Protein AF-A0A2N2BYL5-F1 (afdb_monomer_lite)

Secondary structure (DSSP, 8-state):
--------EEEEETT-HHHHHHHHHTTEEEEEEEE-SSTT-EEEEEEEPP-

pLDDT: mean 87.88, std 11.76, range [57.5, 98.19]

Radius of gyration: 12.57 Å; chains: 1; bounding box: 37×18×32 Å

Sequence (51 aa):
KERGVGVFTLEVDSENTSAIGLYEGFGFVAVGRRKGFYENEQSLIMKLKCL

Structure (mmCIF, N/CA/C/O backbone):
data_AF-A0A2N2BYL5-F1
#
_entry.id   AF-A0A2N2BYL5-F1
#
loop_
_atom_site.group_PDB
_atom_site.id
_atom_site.type_symbol
_atom_site.label_atom_id
_atom_site.label_alt_id
_atom_site.label_comp_id
_atom_site.label_asym_id
_atom_site.label_entity_id
_atom_site.label_seq_id
_atom_site.pdbx_PDB_ins_code
_atom_site.Cartn_x
_atom_site.Cartn_y
_atom_site.Cartn_z
_atom_site.occupancy
_atom_site.B_iso_or_equiv
_atom_site.auth_seq_id
_atom_site.auth_comp_id
_atom_site.auth_asym_id
_atom_site.auth_atom_id
_atom_site.pdbx_PDB_model_num
ATOM 1 N N . LYS A 1 1 ? -27.661 12.121 3.868 1.00 57.50 1 LYS A N 1
ATOM 2 C CA . LYS A 1 1 ? -27.385 10.683 4.111 1.00 57.50 1 LYS A CA 1
ATOM 3 C C . LYS A 1 1 ? -25.930 10.435 3.759 1.00 57.50 1 LYS A C 1
ATOM 5 O O . LYS A 1 1 ? -25.604 10.494 2.580 1.00 57.50 1 LYS A O 1
ATOM 10 N N . GLU A 1 2 ? -25.076 10.223 4.751 1.00 64.88 2 GLU A N 1
ATOM 11 C CA . GLU A 1 2 ? -23.712 9.749 4.511 1.00 64.88 2 GLU A CA 1
ATOM 12 C C . GLU A 1 2 ? -23.771 8.281 4.072 1.00 64.88 2 GLU A C 1
ATOM 14 O O . GLU A 1 2 ? -24.553 7.496 4.612 1.00 64.88 2 GLU A O 1
ATOM 19 N N . ARG A 1 3 ? -23.005 7.919 3.039 1.00 68.06 3 ARG A N 1
ATOM 20 C CA . ARG A 1 3 ? -22.815 6.521 2.643 1.00 68.06 3 ARG A CA 1
ATOM 21 C C . ARG A 1 3 ? -21.600 6.018 3.415 1.00 68.06 3 ARG A C 1
ATOM 23 O O . ARG A 1 3 ? -20.504 6.517 3.188 1.00 68.06 3 ARG A O 1
ATOM 30 N N . GLY A 1 4 ? -21.797 5.076 4.335 1.00 78.94 4 GLY A N 1
ATOM 31 C CA . GLY A 1 4 ? -20.684 4.441 5.039 1.00 78.94 4 GLY A CA 1
ATOM 32 C C . GLY A 1 4 ? -19.774 3.729 4.039 1.00 78.94 4 GLY A C 1
ATOM 33 O O . GLY A 1 4 ? -20.254 2.950 3.213 1.00 78.94 4 GLY A O 1
ATOM 34 N N . VAL A 1 5 ? -18.475 4.012 4.084 1.00 78.38 5 VAL A N 1
ATOM 35 C CA . VAL A 1 5 ? -17.488 3.294 3.274 1.00 78.38 5 VAL A CA 1
ATOM 36 C C . VAL A 1 5 ? -17.088 2.028 4.024 1.00 78.38 5 VAL A C 1
ATOM 38 O O . VAL A 1 5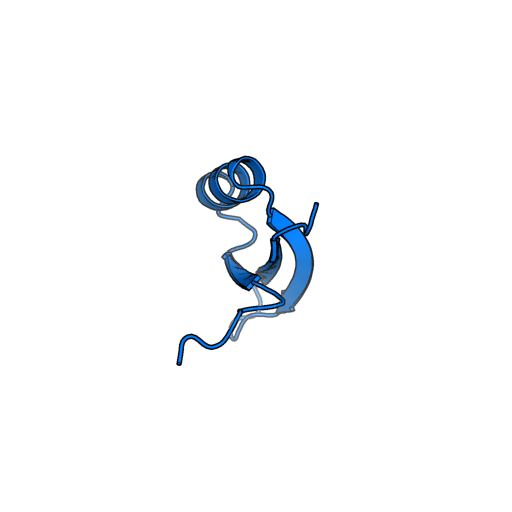 ? -16.537 2.104 5.116 1.00 78.38 5 VAL A O 1
ATOM 41 N N . GLY A 1 6 ? -17.381 0.862 3.444 1.00 83.06 6 GLY A N 1
ATOM 42 C CA . GLY A 1 6 ? -17.045 -0.431 4.050 1.00 83.06 6 GLY A CA 1
ATOM 43 C C . GLY A 1 6 ? -15.611 -0.896 3.784 1.00 83.06 6 GLY A C 1
ATOM 44 O O . GLY A 1 6 ? -15.109 -1.756 4.498 1.00 83.06 6 GLY A O 1
ATOM 45 N N . VAL A 1 7 ? -14.953 -0.359 2.751 1.00 87.75 7 VAL A N 1
ATOM 46 C CA . VAL A 1 7 ? -13.592 -0.738 2.348 1.00 87.75 7 VAL A CA 1
ATOM 47 C C . VAL A 1 7 ? -12.884 0.456 1.714 1.00 87.75 7 VAL A C 1
ATOM 49 O O . VAL A 1 7 ? -13.439 1.093 0.822 1.00 87.75 7 VAL A O 1
ATOM 52 N N . PHE A 1 8 ? -11.635 0.694 2.119 1.00 93.19 8 PHE A N 1
ATOM 53 C CA . PHE A 1 8 ? -10.730 1.639 1.466 1.00 93.19 8 PHE A CA 1
ATOM 54 C C . PHE A 1 8 ? -9.547 0.897 0.846 1.00 93.19 8 PHE A C 1
ATOM 56 O O . PHE A 1 8 ? -8.876 0.114 1.523 1.00 93.19 8 PHE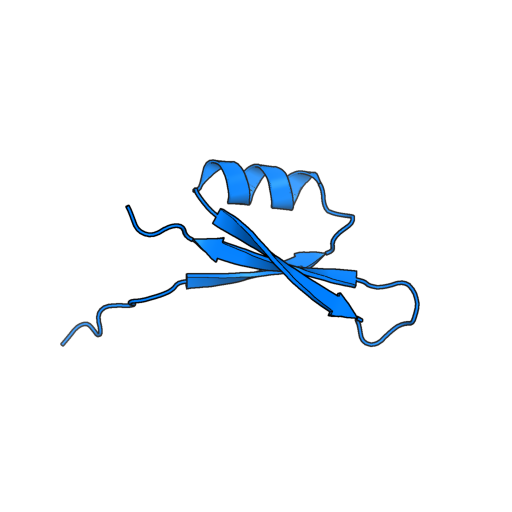 A O 1
ATOM 63 N N . THR A 1 9 ? -9.286 1.162 -0.433 1.00 95.12 9 THR A N 1
ATOM 64 C CA . THR A 1 9 ? -8.120 0.661 -1.170 1.00 95.12 9 THR A CA 1
ATOM 65 C C . THR A 1 9 ? -7.408 1.800 -1.885 1.00 95.12 9 THR A C 1
ATOM 67 O O . THR A 1 9 ? -8.059 2.750 -2.315 1.00 95.12 9 THR A O 1
ATOM 70 N N . LEU A 1 10 ? -6.093 1.680 -2.050 1.00 95.56 10 LEU A N 1
ATOM 71 C CA . LEU A 1 10 ? -5.263 2.591 -2.839 1.00 95.56 10 LEU A CA 1
ATOM 72 C C . LEU A 1 10 ? -4.257 1.808 -3.685 1.00 95.56 10 LEU A C 1
ATOM 74 O O . LEU A 1 10 ? -3.956 0.654 -3.380 1.00 95.56 10 LEU A O 1
ATOM 78 N N . GLU A 1 11 ? -3.741 2.447 -4.731 1.00 95.81 11 GLU A N 1
ATOM 79 C CA . GLU A 1 11 ? -2.609 1.955 -5.517 1.00 95.81 11 GLU A CA 1
ATOM 80 C C . GLU A 1 11 ? -1.403 2.870 -5.270 1.00 95.81 11 GLU A C 1
ATOM 82 O O . GLU A 1 11 ? -1.548 4.092 -5.226 1.00 95.81 11 GLU A O 1
ATOM 87 N N . VAL A 1 12 ? -0.221 2.287 -5.089 1.00 94.31 12 VAL A N 1
ATOM 88 C CA . VAL A 1 12 ? 1.048 3.009 -4.915 1.00 94.31 12 VAL A CA 1
ATOM 89 C C . VAL A 1 12 ? 2.121 2.346 -5.766 1.00 94.31 12 VAL A C 1
ATOM 91 O O . VAL A 1 12 ? 2.081 1.135 -5.963 1.00 94.31 12 VAL A O 1
ATOM 94 N N . ASP A 1 13 ? 3.076 3.111 -6.285 1.00 93.12 13 ASP A N 1
ATOM 95 C CA . ASP A 1 13 ? 4.246 2.524 -6.940 1.00 93.12 13 ASP A CA 1
ATOM 96 C C . ASP A 1 13 ? 4.999 1.602 -5.962 1.00 93.12 13 ASP A C 1
ATOM 98 O O . ASP A 1 13 ? 5.229 1.963 -4.806 1.00 93.12 13 ASP A O 1
ATOM 102 N N . SER A 1 14 ? 5.353 0.396 -6.412 1.00 92.88 14 SER A N 1
ATOM 103 C CA . SER A 1 14 ? 5.995 -0.617 -5.573 1.00 92.88 14 SER A CA 1
ATOM 104 C C . SER A 1 14 ? 7.398 -0.242 -5.092 1.00 92.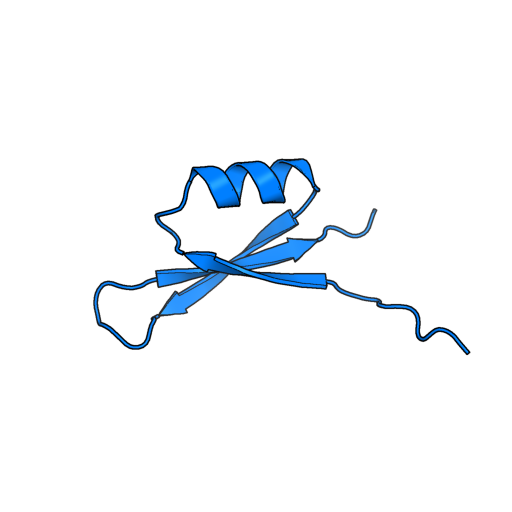88 14 SER A C 1
ATOM 106 O O . SER A 1 14 ? 7.846 -0.783 -4.081 1.00 92.88 14 SER A O 1
ATOM 108 N N . GLU A 1 15 ? 8.071 0.687 -5.773 1.00 92.94 15 GLU A N 1
ATOM 109 C CA . GLU A 1 15 ? 9.385 1.202 -5.389 1.00 92.94 15 GLU A CA 1
ATOM 110 C C . GLU A 1 15 ? 9.284 2.447 -4.493 1.00 92.94 15 GLU A C 1
ATOM 112 O O . GLU A 1 15 ? 10.273 2.864 -3.885 1.00 92.94 15 GLU A O 1
ATOM 117 N N . ASN A 1 16 ? 8.085 3.020 -4.321 1.00 95.00 16 ASN A N 1
ATOM 118 C CA . ASN A 1 16 ? 7.863 4.167 -3.442 1.00 95.00 16 ASN A CA 1
ATOM 119 C C . ASN A 1 16 ? 7.746 3.743 -1.968 1.00 95.00 16 ASN A C 1
ATOM 121 O O . ASN A 1 16 ? 6.688 3.817 -1.336 1.00 95.00 16 ASN A O 1
ATOM 125 N N . THR A 1 17 ? 8.875 3.315 -1.407 1.00 96.38 17 THR A N 1
ATOM 126 C CA . THR A 1 17 ? 9.002 2.837 -0.020 1.00 96.38 17 THR A CA 1
ATOM 127 C C . THR A 1 17 ? 8.528 3.856 1.019 1.00 96.38 17 THR A C 1
ATOM 129 O O . THR A 1 17 ? 7.963 3.468 2.040 1.00 96.38 17 THR A O 1
ATOM 132 N N . SER A 1 18 ? 8.689 5.157 0.751 1.00 97.88 18 SER A N 1
ATOM 133 C CA . SER A 1 18 ? 8.226 6.227 1.643 1.00 97.88 18 SER A CA 1
ATOM 134 C C . SER A 1 18 ? 6.700 6.265 1.752 1.00 97.88 18 SER A C 1
ATOM 136 O O . SER A 1 18 ? 6.162 6.272 2.861 1.00 97.88 18 SER A O 1
ATOM 138 N N . ALA A 1 19 ? 5.995 6.240 0.618 1.00 97.50 19 ALA A N 1
ATOM 139 C CA . ALA A 1 19 ? 4.537 6.225 0.606 1.00 97.50 19 ALA A CA 1
ATOM 140 C C . ALA A 1 19 ? 3.984 4.915 1.184 1.00 97.50 19 ALA A C 1
ATOM 142 O O . ALA A 1 19 ? 3.039 4.948 1.968 1.00 97.50 19 ALA A O 1
ATOM 143 N N . ILE A 1 20 ? 4.613 3.778 0.867 1.00 97.69 20 ILE A N 1
ATOM 144 C CA . ILE A 1 20 ? 4.243 2.474 1.435 1.00 97.69 20 ILE A CA 1
ATOM 145 C C . ILE A 1 20 ? 4.298 2.528 2.967 1.00 97.69 20 ILE A C 1
ATOM 147 O O . ILE A 1 20 ? 3.292 2.240 3.612 1.00 97.69 20 ILE A O 1
ATOM 151 N N . GLY A 1 21 ? 5.415 2.980 3.547 1.00 97.88 21 GLY A N 1
ATOM 152 C CA . GLY A 1 21 ? 5.557 3.083 5.003 1.00 97.88 21 GLY A CA 1
ATOM 153 C C . GLY A 1 21 ? 4.555 4.050 5.644 1.00 97.88 21 GLY A C 1
ATOM 154 O O . GLY A 1 21 ? 4.011 3.765 6.711 1.00 97.88 21 GLY A O 1
ATOM 155 N N . LEU A 1 22 ? 4.245 5.167 4.976 1.00 98.19 22 LEU A N 1
ATOM 156 C CA . LEU A 1 22 ? 3.198 6.093 5.419 1.00 98.19 22 LEU A CA 1
ATOM 157 C C . LEU A 1 22 ? 1.827 5.400 5.489 1.00 98.19 22 LEU A C 1
ATOM 159 O O . LEU A 1 22 ? 1.116 5.531 6.485 1.00 98.19 22 LEU A O 1
ATOM 163 N N . TYR A 1 23 ? 1.450 4.655 4.448 1.00 97.50 23 TYR A N 1
ATOM 164 C CA . TYR A 1 23 ? 0.158 3.972 4.397 1.00 97.50 23 TYR A CA 1
ATOM 165 C C . TYR A 1 23 ? 0.076 2.805 5.383 1.00 97.50 23 TYR A C 1
ATOM 167 O O . TYR A 1 23 ? -0.961 2.626 6.024 1.00 97.50 23 TYR A O 1
ATOM 175 N N . GLU A 1 24 ? 1.161 2.055 5.571 1.00 97.12 24 GLU A N 1
ATOM 176 C CA . GLU A 1 24 ? 1.254 1.037 6.623 1.00 97.12 24 GLU A CA 1
ATOM 177 C C . GLU A 1 24 ? 1.046 1.644 8.016 1.00 97.12 24 GLU A C 1
ATOM 179 O O . GLU A 1 24 ? 0.294 1.089 8.819 1.00 97.12 24 GLU A O 1
ATOM 184 N N . GLY A 1 25 ? 1.615 2.827 8.277 1.00 96.81 25 GLY A N 1
ATOM 185 C CA . GLY A 1 25 ? 1.388 3.585 9.511 1.00 96.81 25 GLY A CA 1
ATOM 186 C C . GLY A 1 25 ? -0.078 3.978 9.737 1.00 96.81 25 GLY A C 1
ATOM 187 O O . GLY A 1 25 ? -0.530 4.042 10.879 1.00 96.81 25 GLY A O 1
ATOM 188 N N . PHE A 1 26 ? -0.849 4.165 8.662 1.00 95.69 26 PHE A N 1
ATOM 189 C CA . PHE A 1 26 ? -2.300 4.378 8.717 1.00 95.69 26 PHE A CA 1
ATOM 190 C C . PHE A 1 26 ? -3.123 3.080 8.753 1.00 95.69 26 PHE A C 1
ATOM 192 O O . PHE A 1 26 ? -4.350 3.134 8.712 1.00 95.69 26 PHE A O 1
ATOM 199 N N . GLY A 1 27 ? -2.481 1.912 8.846 1.00 95.75 27 GLY A N 1
A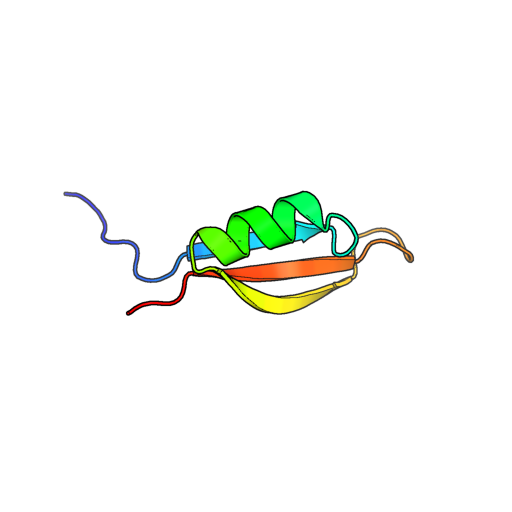TOM 200 C CA . GLY A 1 27 ? -3.150 0.614 8.949 1.00 95.75 27 GLY A CA 1
ATOM 201 C C . GLY A 1 27 ? -3.502 -0.031 7.608 1.00 95.75 27 GLY A C 1
ATOM 202 O O . GLY A 1 27 ? -4.248 -1.016 7.577 1.00 95.75 27 GLY A O 1
ATOM 203 N N . PHE A 1 28 ? -2.986 0.491 6.493 1.00 97.06 28 PHE A N 1
ATOM 204 C CA . PHE A 1 28 ? -3.086 -0.195 5.210 1.00 97.06 28 PHE A CA 1
ATOM 205 C C . PHE A 1 28 ? -2.142 -1.395 5.157 1.00 97.06 28 PHE A C 1
ATOM 207 O O . PHE A 1 28 ? -1.081 -1.415 5.773 1.00 97.06 28 PHE A O 1
ATOM 214 N N . VAL A 1 29 ? -2.522 -2.401 4.377 1.00 96.94 29 VAL A N 1
ATOM 215 C CA . VAL A 1 29 ? -1.673 -3.552 4.061 1.00 96.94 29 VAL A CA 1
ATOM 216 C C . VAL A 1 29 ? -1.696 -3.836 2.572 1.00 96.94 29 VAL A C 1
ATOM 218 O O . VAL A 1 29 ? -2.738 -3.698 1.932 1.00 96.94 29 VAL A O 1
ATOM 221 N N . ALA A 1 30 ? -0.559 -4.254 2.019 1.00 96.00 30 ALA A N 1
ATOM 222 C CA . ALA A 1 30 ? -0.489 -4.710 0.638 1.00 96.00 30 ALA A CA 1
ATOM 223 C C . ALA A 1 30 ? -1.333 -5.983 0.452 1.00 96.00 30 ALA A C 1
ATOM 225 O O . ALA A 1 30 ? -1.191 -6.954 1.194 1.00 96.00 30 ALA A O 1
ATOM 226 N N . VAL A 1 31 ? -2.214 -5.973 -0.547 1.00 96.50 31 VAL A N 1
ATOM 227 C CA . VAL A 1 31 ? -3.114 -7.089 -0.888 1.00 96.50 31 VAL A CA 1
ATOM 228 C C . VAL A 1 31 ? -2.913 -7.604 -2.311 1.00 96.50 31 VAL A C 1
ATOM 230 O O . VAL A 1 31 ? -3.499 -8.617 -2.683 1.00 96.50 31 VAL A O 1
ATOM 233 N N . GLY A 1 32 ? -2.084 -6.941 -3.117 1.00 93.75 32 GLY A N 1
ATOM 234 C CA . GLY A 1 32 ? -1.785 -7.393 -4.469 1.00 93.75 32 GLY A CA 1
ATOM 235 C C . GLY A 1 32 ? -0.796 -6.501 -5.203 1.00 93.75 32 GLY A C 1
ATOM 236 O O . GLY A 1 32 ? -0.402 -5.441 -4.716 1.00 93.75 32 GLY A O 1
ATOM 237 N N . ARG A 1 33 ? -0.415 -6.948 -6.399 1.00 93.12 33 ARG A N 1
ATOM 238 C CA . ARG A 1 33 ? 0.382 -6.187 -7.362 1.00 93.12 33 ARG A CA 1
ATOM 239 C C . ARG A 1 33 ? -0.345 -6.129 -8.693 1.00 93.12 33 ARG A C 1
ATOM 241 O O . ARG A 1 33 ? -0.942 -7.118 -9.116 1.00 93.12 33 ARG A O 1
ATOM 248 N N . ARG A 1 34 ? -0.246 -4.992 -9.367 1.00 89.19 34 ARG A N 1
ATOM 249 C CA . ARG A 1 34 ? -0.727 -4.779 -10.726 1.00 89.19 34 ARG A CA 1
ATOM 250 C C . ARG A 1 34 ? 0.464 -4.398 -11.596 1.00 89.19 34 ARG A C 1
ATOM 252 O O . ARG A 1 34 ? 1.239 -3.522 -11.223 1.00 89.19 34 ARG A O 1
ATOM 259 N N . LYS A 1 35 ? 0.621 -5.068 -12.739 1.00 84.31 35 LYS A N 1
ATOM 260 C CA . LYS A 1 35 ? 1.577 -4.621 -13.758 1.00 84.31 35 LYS A CA 1
ATOM 261 C C . LYS A 1 35 ? 1.089 -3.286 -14.318 1.00 84.31 35 LYS A C 1
ATOM 263 O O . LYS A 1 35 ? -0.086 -3.179 -14.681 1.00 84.31 35 LYS A O 1
ATOM 268 N N . GLY A 1 36 ? 1.970 -2.294 -14.320 1.00 70.38 36 GLY A N 1
ATOM 269 C CA . GLY A 1 36 ? 1.727 -0.983 -14.901 1.00 70.38 36 GLY A CA 1
ATOM 270 C C . GLY A 1 36 ? 1.606 -1.051 -16.422 1.00 70.38 36 GLY A C 1
ATOM 271 O O . GLY A 1 36 ? 1.725 -2.113 -17.036 1.00 70.38 36 GLY A O 1
ATOM 272 N N . PHE A 1 37 ? 1.335 0.101 -17.035 1.00 69.06 37 PHE A N 1
ATOM 273 C CA . PHE A 1 37 ? 1.248 0.229 -18.493 1.00 69.06 37 PHE A CA 1
ATOM 274 C C . PHE A 1 37 ? 2.613 0.006 -19.169 1.00 69.06 37 PHE A C 1
ATOM 276 O O . PHE A 1 37 ? 2.668 -0.452 -20.309 1.00 69.06 37 PHE A O 1
ATOM 283 N N . TYR A 1 38 ? 3.705 0.267 -18.444 1.00 69.75 38 TYR A N 1
ATOM 284 C CA . TYR A 1 38 ? 5.078 0.013 -18.872 1.00 69.75 38 TYR A CA 1
ATOM 285 C C . TYR A 1 38 ? 5.660 -1.234 -18.192 1.00 69.75 38 TYR A C 1
ATOM 287 O O . TYR A 1 38 ? 5.352 -1.523 -17.038 1.00 69.75 38 TYR A O 1
ATOM 295 N N . GLU A 1 39 ? 6.536 -1.960 -18.897 1.00 66.69 39 GLU A N 1
ATOM 296 C CA . GLU A 1 39 ? 7.063 -3.273 -18.474 1.00 66.69 39 GLU A CA 1
ATOM 297 C C . GLU A 1 39 ? 7.743 -3.279 -17.095 1.00 66.69 39 GLU A C 1
ATOM 299 O O . GLU A 1 39 ? 7.718 -4.302 -16.408 1.00 66.69 39 GLU A O 1
ATOM 304 N N . ASN A 1 40 ? 8.304 -2.142 -16.678 1.00 69.19 40 ASN A N 1
ATOM 305 C CA . ASN A 1 40 ? 9.040 -2.006 -15.420 1.00 69.19 40 ASN A CA 1
ATOM 306 C C . ASN A 1 40 ? 8.205 -1.402 -14.284 1.00 69.19 40 ASN A C 1
ATOM 308 O O . ASN A 1 40 ? 8.638 -1.430 -13.136 1.00 69.19 40 ASN A O 1
ATOM 312 N N . GLU A 1 41 ? 7.010 -0.883 -14.571 1.00 75.50 41 GLU A N 1
ATOM 313 C CA . GLU A 1 41 ? 6.151 -0.298 -13.545 1.00 75.50 41 GLU A CA 1
ATOM 314 C C . GLU A 1 41 ? 5.330 -1.388 -12.852 1.00 75.50 41 GLU A C 1
ATOM 316 O O . GLU A 1 41 ? 4.635 -2.192 -13.481 1.00 75.50 41 GLU A O 1
ATOM 321 N N . GLN A 1 42 ? 5.383 -1.408 -11.524 1.00 86.25 42 GLN A N 1
ATOM 322 C CA . GLN A 1 42 ? 4.560 -2.280 -10.695 1.00 86.25 42 GLN A CA 1
ATOM 323 C C . GLN A 1 42 ? 3.853 -1.432 -9.649 1.00 86.25 42 GLN A C 1
ATOM 325 O O . GLN A 1 42 ? 4.491 -0.734 -8.866 1.00 86.25 42 GLN A O 1
ATOM 330 N N . SER A 1 43 ? 2.529 -1.525 -9.596 1.00 91.31 43 SER A N 1
ATOM 331 C CA . SER A 1 43 ? 1.735 -0.876 -8.557 1.00 91.31 43 SER A CA 1
ATOM 332 C C . SER A 1 43 ? 1.371 -1.892 -7.479 1.00 91.31 43 SER A C 1
ATOM 334 O O . SER A 1 43 ? 0.941 -3.007 -7.780 1.00 91.31 43 SER A O 1
ATOM 336 N N . LEU A 1 44 ? 1.524 -1.521 -6.214 1.00 94.81 44 LEU A N 1
ATOM 337 C CA . LEU A 1 44 ? 0.978 -2.237 -5.072 1.00 94.81 44 LEU A CA 1
ATOM 338 C C . LEU A 1 44 ? -0.445 -1.765 -4.812 1.00 94.81 44 LEU A C 1
ATOM 340 O O . LEU A 1 44 ? -0.694 -0.573 -4.659 1.00 94.81 44 LEU A O 1
ATOM 344 N N . ILE A 1 45 ? -1.368 -2.715 -4.704 1.00 96.19 45 ILE A N 1
ATOM 345 C CA . ILE A 1 45 ? -2.716 -2.458 -4.207 1.00 96.19 45 ILE A CA 1
ATOM 346 C C . ILE A 1 45 ? -2.668 -2.636 -2.693 1.00 96.19 45 ILE A C 1
ATOM 348 O O . ILE A 1 45 ? -2.304 -3.712 -2.210 1.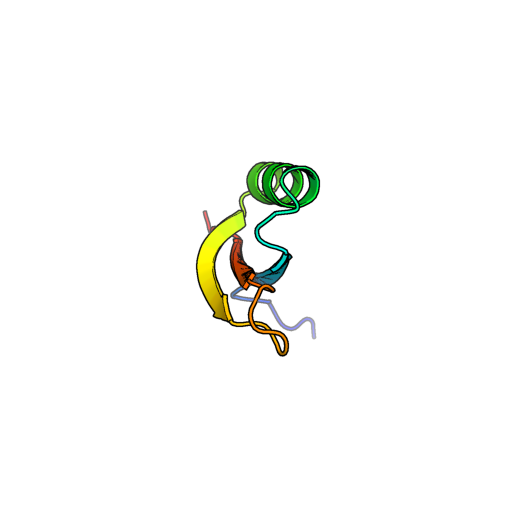00 96.19 45 ILE A O 1
ATOM 352 N N . MET A 1 46 ? -3.052 -1.608 -1.944 1.00 97.06 46 MET A N 1
ATOM 353 C CA . MET A 1 46 ? -3.134 -1.648 -0.487 1.00 97.06 46 MET A CA 1
ATOM 354 C C . MET A 1 46 ? -4.575 -1.469 -0.019 1.00 97.06 46 MET A C 1
ATOM 356 O O . MET A 1 46 ? -5.352 -0.743 -0.635 1.00 97.06 46 MET A O 1
ATOM 360 N N . LYS A 1 47 ? -4.939 -2.118 1.087 1.00 96.88 47 LYS A N 1
ATOM 361 C CA . LYS A 1 47 ? -6.270 -2.055 1.699 1.00 96.88 47 LYS A CA 1
ATOM 362 C C . LYS A 1 47 ? -6.157 -1.638 3.159 1.00 96.88 47 LYS A C 1
ATOM 364 O O . LYS A 1 47 ? -5.341 -2.205 3.880 1.00 96.88 47 LYS A O 1
ATOM 369 N N . LEU A 1 48 ? -6.996 -0.702 3.601 1.00 95.25 48 LEU A N 1
ATOM 370 C CA . LEU A 1 48 ? -7.111 -0.351 5.017 1.00 95.25 48 LEU A CA 1
ATOM 371 C C . LEU A 1 48 ? -7.677 -1.546 5.790 1.00 95.25 48 LEU A C 1
ATOM 373 O O . LEU A 1 48 ? -8.742 -2.065 5.437 1.00 95.25 48 LEU A O 1
ATOM 377 N N . LYS A 1 49 ? -6.972 -1.999 6.830 1.00 89.94 49 LYS A N 1
ATOM 378 C CA . LYS A 1 49 ? -7.507 -3.017 7.737 1.00 89.94 49 LYS A CA 1
ATOM 379 C C . LYS A 1 49 ? -8.739 -2.461 8.451 1.00 89.94 49 LYS A C 1
ATOM 381 O O . LYS A 1 49 ? -8.675 -1.406 9.073 1.00 89.94 49 LYS A O 1
ATOM 386 N N . CYS A 1 50 ? -9.846 -3.193 8.385 1.00 70.94 50 CYS A N 1
ATOM 387 C CA . CYS A 1 50 ? -10.921 -3.020 9.356 1.00 70.94 50 CYS A CA 1
ATOM 388 C C . CYS A 1 50 ? -10.466 -3.666 10.672 1.00 70.94 50 CYS A C 1
ATOM 390 O O . CYS A 1 50 ? -9.948 -4.785 10.635 1.00 70.94 50 CYS A O 1
ATOM 392 N N . LEU A 1 51 ? -10.608 -2.934 11.781 1.00 60.78 51 LEU A N 1
ATOM 393 C CA . LEU A 1 51 ? -10.445 -3.460 13.140 1.00 60.78 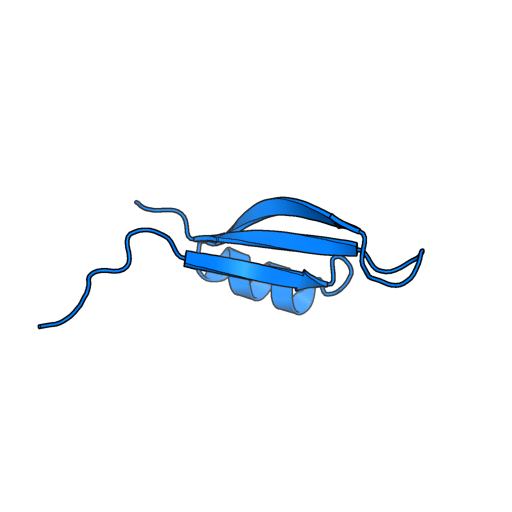51 LEU A CA 1
ATOM 394 C C . LEU A 1 51 ? -11.521 -4.504 13.456 1.00 60.78 51 LEU A C 1
ATOM 396 O O . LEU A 1 51 ? -12.652 -4.347 12.938 1.00 60.78 51 LEU A O 1
#

Foldseek 3Di:
DDDDDPKDKDKDWPPPVVVVVVVVVQQKDFDDWDCDPDNPTIITIIIHDDD